Protein AF-A0AAU6Q830-F1 (afdb_monomer)

Seco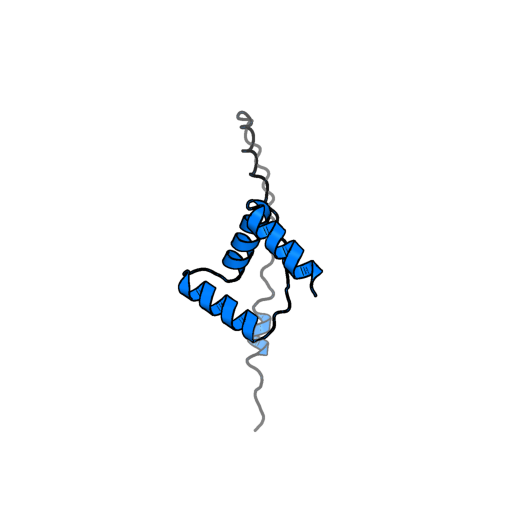ndary structure (DSSP, 8-state):
------SHHHHHTSSS------------------PPPP-PPP---PPP------HHHHHHHHHHHHHTT--HHHHHHHHHHHHHH-HHHHHHHHHHHT--

pLDDT: mean 76.21, std 19.4, range [40.97, 96.12]

Solvent-accessible surface area (backbone atoms only — not comparable to full-atom values): 6893 Å² total; per-residue (Å²): 136,83,86,82,97,63,65,70,69,60,62,68,65,74,74,79,76,81,80,81,80,83,78,90,73,92,72,93,71,83,92,66,85,83,72,77,76,77,80,73,75,83,79,80,78,83,76,92,81,87,81,94,64,56,77,66,58,50,50,49,47,51,50,54,17,62,77,66,77,47,49,59,72,52,54,53,51,51,52,54,50,46,47,72,73,34,67,67,61,34,50,53,51,53,51,55,67,72,73,114

Mean predicted aligned error: 17.76 Å

Sequence (100 aa):
MTKKASDVLARMKATAGREKPVSTASAELPAMPEAEPPAKPPRVRRVRFTLDLDPEQHKALKRFALEADADASEVMRTLLAQLQTDTALRNAVLTALSND

Radius of gyration: 28.4 Å; Cα contacts (8 Å, |Δi|>4): 13; chains: 1; bounding box: 59×56×62 Å

InterPro domains:
  IPR010985 Ribbon-helix-helix [SSF47598] (42-82)

Foldseek 3Di:
DDDDPDDVVVVVVVPPDDDDDPDDDDDDDDDDPDDPDPDDPPPPDDDDDDDDDDPVRVVVLVVVCVVVVHDSVVVVVVVVVCCVVPPVSVVVVVVVVVVD

Structure (mmCIF, N/CA/C/O backbone):
data_AF-A0AAU6Q830-F1
#
_entry.id   AF-A0AAU6Q830-F1
#
loop_
_atom_site.group_PDB
_atom_site.id
_atom_site.type_symbol
_atom_site.label_atom_id
_atom_site.label_alt_id
_atom_site.label_comp_id
_atom_site.label_asym_id
_atom_site.label_entity_id
_atom_site.label_seq_id
_atom_site.pdbx_PDB_ins_code
_atom_site.Cartn_x
_atom_site.Cartn_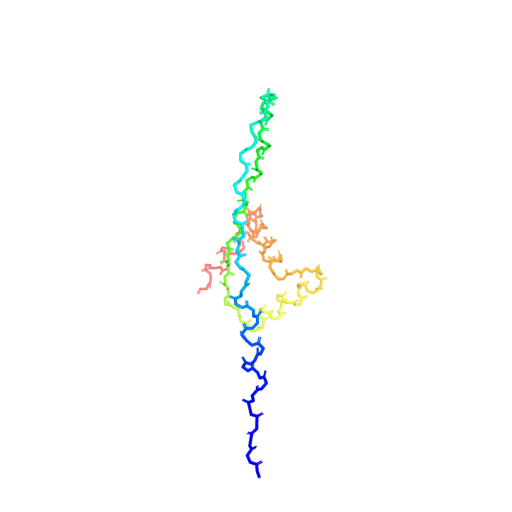y
_atom_site.Cartn_z
_atom_site.occupancy
_atom_site.B_iso_or_equiv
_atom_site.auth_seq_id
_atom_site.auth_comp_id
_atom_site.auth_asym_id
_atom_site.auth_atom_id
_atom_site.pdbx_PDB_model_num
ATOM 1 N N . MET A 1 1 ? 42.503 -48.483 -17.517 1.00 40.97 1 MET A N 1
ATOM 2 C CA . MET A 1 1 ? 41.986 -49.106 -16.279 1.00 40.97 1 MET A CA 1
ATOM 3 C C . MET A 1 1 ? 40.879 -48.235 -15.689 1.00 40.97 1 MET A C 1
ATOM 5 O O . MET A 1 1 ? 41.138 -47.147 -15.207 1.00 40.97 1 MET A O 1
ATOM 9 N N . THR A 1 2 ? 39.646 -48.702 -15.891 1.00 48.22 2 THR A N 1
ATOM 10 C CA . THR A 1 2 ? 38.410 -48.572 -15.089 1.00 48.22 2 THR A CA 1
ATOM 11 C C . THR A 1 2 ? 38.266 -47.522 -13.969 1.00 48.22 2 THR A C 1
ATOM 13 O O . THR A 1 2 ? 38.992 -47.512 -12.980 1.00 48.22 2 THR A O 1
ATOM 16 N N . LYS A 1 3 ? 37.175 -46.750 -14.124 1.00 51.62 3 LYS A N 1
ATOM 17 C CA . LYS A 1 3 ? 36.405 -45.916 -13.180 1.00 51.62 3 LYS A CA 1
ATOM 18 C C . LYS A 1 3 ? 36.455 -46.378 -11.710 1.00 51.62 3 LYS A C 1
ATOM 20 O O . LYS A 1 3 ? 36.222 -47.550 -11.433 1.00 51.62 3 LYS A O 1
ATOM 25 N N . LYS A 1 4 ? 36.576 -45.431 -10.769 1.00 52.75 4 LYS A N 1
ATOM 26 C CA . LYS A 1 4 ? 36.185 -45.618 -9.356 1.00 52.75 4 LYS A CA 1
ATOM 27 C C . LYS A 1 4 ? 35.192 -44.538 -8.921 1.00 52.75 4 LYS A C 1
ATOM 29 O O . LYS A 1 4 ? 35.542 -43.549 -8.294 1.00 52.75 4 LYS A O 1
ATOM 34 N N . ALA A 1 5 ? 33.929 -44.763 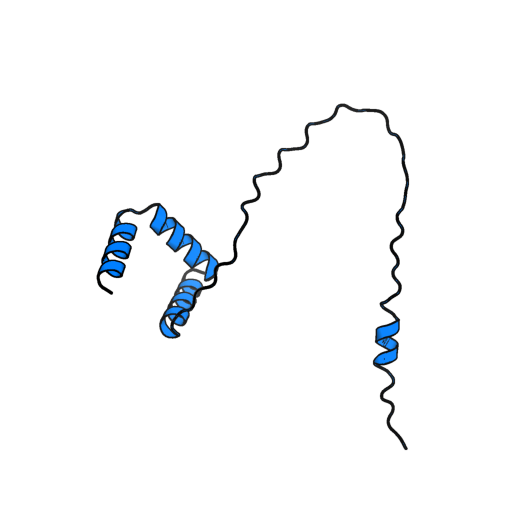-9.272 1.00 54.75 5 ALA A N 1
ATOM 35 C CA . ALA A 1 5 ? 32.764 -44.073 -8.723 1.00 54.75 5 ALA A CA 1
ATOM 36 C C . ALA A 1 5 ? 32.365 -44.710 -7.374 1.00 54.75 5 ALA A C 1
ATOM 38 O O . ALA A 1 5 ? 31.287 -45.284 -7.253 1.00 54.75 5 ALA A O 1
ATOM 39 N N . SER A 1 6 ? 33.259 -44.686 -6.377 1.00 58.38 6 SER A N 1
ATOM 40 C CA . SER A 1 6 ? 33.064 -45.450 -5.127 1.00 58.38 6 SER A CA 1
ATOM 41 C C . SER A 1 6 ? 33.251 -44.665 -3.830 1.00 58.38 6 SER A C 1
ATOM 43 O O . SER A 1 6 ? 33.261 -45.281 -2.773 1.00 58.38 6 SER A O 1
ATOM 45 N N . ASP A 1 7 ? 33.322 -43.334 -3.870 1.00 59.53 7 ASP A N 1
ATOM 46 C CA . ASP A 1 7 ? 33.460 -42.543 -2.633 1.00 59.53 7 ASP A CA 1
ATOM 47 C C . ASP A 1 7 ? 32.131 -41.937 -2.141 1.00 59.53 7 ASP A C 1
ATOM 49 O O . ASP A 1 7 ? 31.885 -41.790 -0.946 1.00 59.53 7 ASP A O 1
ATOM 53 N N . VAL A 1 8 ? 31.187 -41.678 -3.053 1.00 58.09 8 VAL A N 1
ATOM 54 C CA . VAL A 1 8 ? 29.905 -41.035 -2.699 1.00 58.09 8 VAL A CA 1
ATOM 55 C C . VAL A 1 8 ? 28.962 -41.993 -1.952 1.00 58.09 8 VAL A C 1
ATOM 57 O O . VAL A 1 8 ? 28.270 -41.586 -1.021 1.00 58.09 8 VAL A O 1
ATOM 60 N N . LEU A 1 9 ? 28.990 -43.290 -2.283 1.00 56.31 9 LEU A N 1
ATOM 61 C CA . LEU A 1 9 ? 28.168 -44.325 -1.634 1.00 56.31 9 LEU A CA 1
ATOM 62 C C . LEU A 1 9 ? 28.640 -44.678 -0.213 1.00 56.31 9 LEU A C 1
ATOM 64 O O . LEU A 1 9 ? 27.823 -45.074 0.617 1.00 56.31 9 LEU A O 1
ATOM 68 N N . ALA A 1 10 ? 29.926 -44.488 0.100 1.00 57.50 10 ALA A N 1
ATOM 69 C CA . ALA A 1 10 ? 30.450 -44.698 1.451 1.00 57.50 10 ALA A CA 1
ATOM 70 C C . ALA A 1 10 ? 29.945 -43.616 2.420 1.00 57.50 10 ALA A C 1
ATOM 72 O O . ALA A 1 10 ? 29.607 -43.905 3.569 1.00 57.50 10 ALA A O 1
ATOM 73 N N . ARG A 1 11 ? 29.807 -42.376 1.933 1.00 59.06 11 ARG A N 1
ATOM 74 C CA . ARG A 1 11 ? 29.361 -41.233 2.739 1.00 59.06 11 ARG A CA 1
ATOM 75 C C . ARG A 1 11 ? 27.875 -41.297 3.109 1.00 59.06 11 ARG A C 1
ATOM 77 O O . ARG A 1 11 ? 27.505 -40.850 4.189 1.00 59.06 11 ARG A O 1
ATOM 84 N N . MET A 1 12 ? 27.034 -41.902 2.265 1.00 57.66 12 MET A N 1
ATOM 85 C CA . MET A 1 12 ? 25.587 -42.032 2.514 1.00 57.66 12 MET A CA 1
ATOM 86 C C . MET A 1 12 ? 25.223 -43.124 3.533 1.00 57.66 12 MET A C 1
ATOM 88 O O . MET A 1 12 ? 24.121 -43.104 4.074 1.00 57.66 12 MET A O 1
ATOM 92 N N . LYS A 1 13 ? 26.132 -44.061 3.840 1.00 56.06 13 LYS A N 1
ATOM 93 C CA . LYS A 1 13 ? 25.868 -45.142 4.808 1.00 56.06 13 LYS A CA 1
ATOM 94 C C . LYS A 1 13 ? 26.130 -44.731 6.268 1.00 56.06 13 LYS A C 1
ATOM 96 O O . LYS A 1 13 ? 25.666 -45.406 7.179 1.00 56.06 13 LYS A O 1
ATOM 101 N N . ALA A 1 14 ? 26.833 -43.619 6.500 1.00 53.94 14 ALA A N 1
ATOM 102 C CA . ALA A 1 14 ? 27.253 -43.176 7.834 1.00 53.94 14 ALA A CA 1
ATOM 103 C C . ALA A 1 14 ? 26.216 -42.318 8.592 1.00 53.94 14 ALA A C 1
ATOM 105 O O . ALA A 1 14 ? 26.407 -42.031 9.770 1.00 53.94 14 ALA A O 1
ATOM 106 N N . THR A 1 15 ? 25.113 -41.909 7.958 1.00 54.22 15 THR A N 1
ATOM 107 C CA . THR A 1 15 ? 24.109 -41.003 8.556 1.00 54.22 15 THR A CA 1
ATOM 108 C C . THR A 1 15 ? 22.783 -41.674 8.931 1.00 54.22 15 THR A C 1
ATOM 110 O O . THR A 1 15 ? 21.894 -41.007 9.452 1.00 54.22 15 THR A O 1
ATOM 113 N N . ALA A 1 16 ? 22.650 -42.991 8.741 1.00 54.34 16 ALA A N 1
ATOM 114 C CA . ALA A 1 16 ? 21.407 -43.740 8.973 1.00 54.34 16 ALA A CA 1
ATOM 115 C C . ALA A 1 16 ? 21.323 -44.455 10.342 1.00 54.34 16 ALA A C 1
ATOM 117 O O . ALA A 1 16 ? 20.507 -45.354 10.507 1.00 54.34 16 ALA A O 1
ATOM 118 N N . GLY A 1 17 ? 22.159 -44.087 11.320 1.00 53.19 17 GLY A N 1
ATOM 119 C CA . GLY A 1 17 ? 22.323 -44.852 12.564 1.00 53.19 17 GLY A CA 1
ATOM 120 C C . GLY A 1 17 ? 22.349 -44.027 13.849 1.00 53.19 17 GLY A C 1
ATOM 121 O O . GLY A 1 17 ? 23.165 -44.312 14.718 1.00 53.19 17 GLY A O 1
ATOM 122 N N . ARG A 1 18 ? 21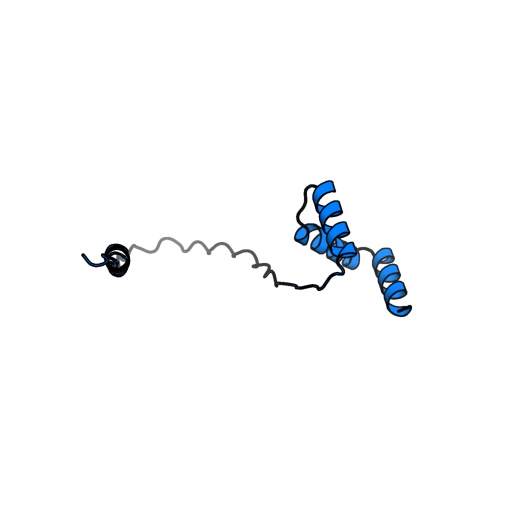.500 -43.001 13.998 1.00 43.97 18 ARG A N 1
ATOM 123 C CA . ARG A 1 18 ? 21.290 -42.369 15.315 1.00 43.97 18 ARG A CA 1
ATOM 124 C C . ARG A 1 18 ? 19.877 -42.634 15.808 1.00 43.97 18 ARG A C 1
ATOM 126 O O . ARG A 1 18 ? 18.975 -41.808 15.682 1.00 43.97 18 ARG A O 1
ATOM 133 N N . GLU A 1 19 ? 19.722 -43.838 16.338 1.00 48.28 19 GLU A N 1
ATOM 134 C CA . GLU A 1 19 ? 18.567 -44.266 17.109 1.00 48.28 19 GLU A CA 1
ATOM 135 C C . GLU A 1 19 ? 18.405 -43.382 18.349 1.00 48.28 19 GLU A C 1
ATOM 137 O O . GLU A 1 19 ? 19.364 -42.996 19.023 1.00 48.28 19 GLU A O 1
ATOM 142 N N . LYS A 1 20 ? 17.151 -43.019 18.604 1.00 53.47 20 LYS A N 1
ATOM 143 C CA . LYS A 1 20 ? 16.696 -42.293 19.785 1.00 53.47 20 LYS A CA 1
ATOM 144 C C . LYS A 1 20 ? 16.794 -43.224 20.999 1.00 53.47 20 LYS A C 1
ATOM 146 O O . LYS A 1 20 ? 16.162 -44.276 20.952 1.00 53.47 20 LYS A O 1
ATOM 151 N N . PRO A 1 21 ? 17.424 -42.835 22.117 1.00 48.25 21 PRO A N 1
ATOM 152 C CA . PRO A 1 21 ? 17.084 -43.438 23.390 1.00 48.25 21 PRO A CA 1
ATOM 153 C C . PRO A 1 21 ? 15.949 -42.638 24.033 1.00 48.25 21 PRO A C 1
ATOM 155 O O . PRO A 1 21 ? 16.113 -41.508 24.493 1.00 48.25 21 PRO A O 1
ATOM 158 N N . VAL A 1 22 ? 14.775 -43.266 24.029 1.00 47.34 22 VAL A N 1
ATOM 159 C CA . VAL A 1 22 ? 13.701 -43.043 24.997 1.00 47.34 22 VAL A CA 1
ATOM 160 C C . VAL A 1 22 ? 14.287 -43.345 26.374 1.00 47.34 22 VAL A C 1
ATOM 162 O O . VAL A 1 22 ? 14.548 -44.502 26.686 1.00 47.34 22 VAL A O 1
ATOM 165 N N . SER A 1 23 ? 14.534 -42.312 27.179 1.00 45.66 23 SER A N 1
ATOM 166 C CA . SER A 1 23 ? 14.851 -42.491 28.595 1.00 45.66 23 SER A CA 1
ATOM 167 C C . SER A 1 23 ? 13.568 -42.312 29.395 1.00 45.66 23 SER A C 1
ATOM 169 O O . SER A 1 23 ? 13.140 -41.200 29.699 1.00 45.66 23 SER A O 1
ATOM 171 N N . THR A 1 24 ? 12.923 -43.441 29.668 1.00 49.16 24 THR A N 1
ATOM 172 C CA . THR A 1 24 ? 11.991 -43.616 30.778 1.00 49.16 24 THR A CA 1
ATOM 173 C C . THR A 1 24 ? 12.747 -43.421 32.087 1.00 49.16 24 THR A C 1
ATOM 175 O O . THR A 1 24 ? 13.543 -44.273 32.474 1.00 49.16 24 THR A O 1
ATOM 178 N N . ALA A 1 25 ? 12.477 -42.319 32.776 1.00 42.53 25 ALA A N 1
ATOM 179 C CA . ALA A 1 25 ? 12.808 -42.148 34.183 1.00 42.53 25 ALA A CA 1
ATOM 180 C C . ALA A 1 25 ? 11.663 -41.380 34.850 1.00 42.53 25 ALA A C 1
ATOM 182 O O . ALA A 1 25 ? 11.663 -40.153 34.913 1.00 42.53 25 ALA A O 1
ATOM 183 N N . SER A 1 26 ? 10.660 -42.135 35.304 1.00 49.25 26 SER A N 1
ATOM 184 C CA . SER A 1 26 ? 9.762 -41.686 36.364 1.00 49.25 26 SER A CA 1
ATOM 185 C C . SER A 1 26 ? 10.598 -41.464 37.617 1.00 49.25 26 SER A C 1
ATOM 187 O O . SER A 1 26 ? 11.106 -42.416 38.206 1.00 49.25 26 SER A O 1
ATOM 189 N N . ALA A 1 27 ? 10.741 -40.204 38.003 1.00 46.41 27 ALA A N 1
ATOM 190 C CA . ALA A 1 27 ? 11.126 -39.804 39.343 1.00 46.41 27 ALA A CA 1
ATOM 191 C C . ALA A 1 27 ? 9.958 -38.983 39.894 1.00 46.41 27 ALA A C 1
ATOM 193 O O . ALA A 1 27 ? 9.730 -37.848 39.479 1.00 46.41 27 ALA A O 1
ATOM 194 N N . GLU A 1 28 ? 9.174 -39.610 40.767 1.00 44.56 28 GLU A N 1
ATOM 195 C CA . GLU A 1 28 ? 8.148 -38.956 41.573 1.00 44.56 28 GLU A CA 1
ATOM 196 C C . GLU A 1 28 ? 8.842 -37.965 42.518 1.00 44.56 28 GLU A C 1
ATOM 198 O O . GLU A 1 28 ? 9.627 -38.354 43.383 1.00 44.56 28 GLU A O 1
ATOM 203 N N . LEU A 1 29 ? 8.585 -36.673 42.312 1.00 58.50 29 LEU A N 1
ATOM 204 C CA . LEU A 1 29 ? 8.948 -35.593 43.226 1.00 58.50 29 LEU A CA 1
ATOM 205 C C . LEU A 1 29 ? 7.660 -35.050 43.868 1.00 58.50 29 LEU A C 1
ATOM 207 O O . LEU A 1 29 ? 6.623 -35.010 43.202 1.00 58.50 29 LEU A O 1
ATOM 211 N N . PRO A 1 30 ? 7.700 -34.657 45.154 1.00 49.44 30 PRO A N 1
ATOM 212 C CA . PRO A 1 30 ? 6.514 -34.297 45.921 1.00 49.44 30 PRO A CA 1
ATOM 213 C C . PRO A 1 30 ? 5.869 -33.006 45.400 1.00 49.44 30 PRO A C 1
ATOM 215 O O . PRO A 1 30 ? 6.554 -32.072 44.982 1.00 49.44 30 PRO A O 1
ATOM 218 N N . ALA A 1 31 ? 4.537 -32.969 45.456 1.00 54.72 31 ALA A N 1
ATOM 219 C CA . ALA A 1 31 ? 3.692 -31.876 44.993 1.00 54.72 31 ALA A CA 1
ATOM 220 C C . ALA A 1 31 ? 4.026 -30.542 45.691 1.00 54.72 31 ALA A C 1
ATOM 222 O O . ALA A 1 31 ? 3.697 -30.325 46.857 1.00 54.72 31 ALA A O 1
ATOM 223 N N . MET A 1 32 ? 4.661 -29.639 44.945 1.00 58.88 32 MET A N 1
ATOM 224 C CA . MET A 1 32 ? 4.684 -28.200 45.215 1.00 58.88 32 MET A CA 1
ATOM 225 C C . MET A 1 32 ? 3.546 -27.540 44.415 1.00 58.88 32 MET A C 1
ATOM 227 O O . MET A 1 32 ? 3.184 -28.066 43.361 1.00 58.88 32 MET A O 1
ATOM 231 N N . PRO A 1 33 ? 2.942 -26.442 44.912 1.00 52.94 33 PRO A N 1
ATOM 232 C CA . PRO A 1 33 ? 1.673 -25.931 44.406 1.00 52.94 33 PRO A CA 1
ATOM 233 C C . PRO A 1 33 ? 1.766 -25.600 42.918 1.00 52.94 33 PRO A C 1
ATOM 235 O O . PRO A 1 33 ? 2.679 -24.905 42.473 1.00 52.94 33 PRO A O 1
ATOM 238 N N . GLU A 1 34 ? 0.808 -26.143 42.174 1.00 58.25 34 GLU A N 1
ATOM 239 C CA . GLU A 1 34 ? 0.643 -26.014 40.735 1.00 58.25 34 GLU A CA 1
ATOM 240 C C . GLU A 1 34 ? 0.454 -24.536 40.378 1.00 58.25 34 GLU A C 1
ATOM 242 O O . GLU A 1 34 ? -0.633 -23.972 40.478 1.00 58.25 34 GLU A O 1
ATOM 247 N N . ALA A 1 35 ? 1.559 -23.878 40.025 1.00 62.56 35 ALA A N 1
ATOM 248 C CA . ALA A 1 35 ? 1.524 -22.571 39.401 1.00 62.56 35 ALA A CA 1
ATOM 249 C C . ALA A 1 35 ? 0.806 -22.724 38.057 1.00 62.56 35 ALA A C 1
ATOM 251 O O . ALA A 1 35 ? 1.268 -23.468 37.187 1.00 62.56 35 ALA A O 1
ATOM 252 N N . GLU A 1 36 ? -0.330 -22.040 37.908 1.00 62.66 36 GLU A N 1
ATOM 253 C CA . GLU A 1 36 ? -1.097 -22.007 36.667 1.00 62.66 36 GLU A CA 1
ATOM 254 C C . GLU A 1 36 ? -0.159 -21.719 35.482 1.00 62.66 36 GLU A C 1
ATOM 256 O O . GLU A 1 36 ? 0.606 -20.746 35.516 1.00 62.66 36 GLU A O 1
ATOM 261 N N . PRO A 1 37 ? -0.168 -22.554 34.427 1.00 67.69 37 PRO A N 1
ATOM 262 C CA . PRO A 1 37 ? 0.686 -22.320 33.278 1.00 67.69 37 PRO A CA 1
ATOM 263 C C . PRO A 1 37 ? 0.297 -20.975 32.648 1.00 67.69 37 PRO A C 1
ATOM 265 O O . PRO A 1 37 ? -0.891 -20.745 32.404 1.00 67.69 37 PRO A O 1
ATOM 268 N N . PRO A 1 38 ? 1.263 -20.088 32.339 1.00 66.62 38 PRO A N 1
ATOM 269 C CA . PRO A 1 38 ? 0.956 -18.794 31.750 1.00 66.62 38 PRO A CA 1
ATOM 270 C C . PRO A 1 38 ? 0.160 -19.009 30.462 1.00 66.62 38 PRO A C 1
ATOM 272 O O . PRO A 1 38 ? 0.587 -19.751 29.568 1.00 66.62 38 PRO A O 1
ATOM 275 N N . ALA A 1 39 ? -1.017 -18.382 30.392 1.00 65.94 39 ALA A N 1
ATOM 276 C CA . ALA A 1 39 ? -1.904 -18.434 29.241 1.00 65.94 39 ALA A CA 1
ATOM 277 C C . ALA A 1 39 ? -1.100 -18.093 27.979 1.00 65.94 39 ALA A C 1
ATOM 279 O O . ALA A 1 39 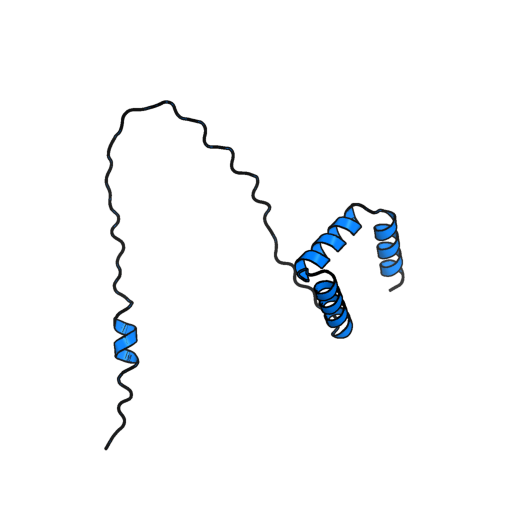? -0.633 -16.968 27.798 1.00 65.94 39 ALA A O 1
ATOM 280 N N . LYS A 1 40 ? -0.877 -19.096 27.121 1.00 66.44 40 LYS A N 1
ATOM 281 C CA . LYS A 1 40 ? -0.119 -18.910 25.881 1.00 66.44 40 LYS A CA 1
ATOM 282 C C . LYS A 1 40 ? -0.833 -17.831 25.060 1.00 66.44 40 LYS A C 1
ATOM 284 O O . LYS A 1 40 ? -2.030 -17.993 24.812 1.00 66.44 40 LYS A O 1
ATOM 289 N N . PRO A 1 41 ? -0.136 -16.767 24.619 1.00 69.19 41 PRO A N 1
ATOM 290 C CA . PRO A 1 41 ? -0.770 -15.717 23.839 1.00 69.19 41 PRO A CA 1
ATOM 291 C C . PRO A 1 41 ? -1.419 -16.328 22.590 1.00 69.19 41 PRO A C 1
ATOM 293 O O . PRO A 1 41 ? -0.877 -17.294 22.027 1.00 69.19 41 PRO A O 1
ATOM 296 N N . PRO A 1 42 ? -2.585 -15.810 22.164 1.00 70.56 42 PRO A N 1
ATOM 297 C CA . PRO A 1 42 ? -3.311 -16.348 21.027 1.00 70.56 42 PRO A CA 1
AT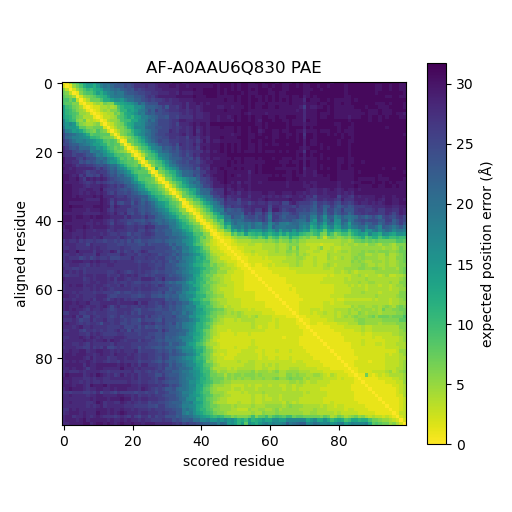OM 298 C C . PRO A 1 42 ? -2.379 -16.372 19.819 1.00 70.56 42 PRO A C 1
ATOM 300 O O . PRO A 1 42 ? -1.838 -15.352 19.392 1.00 70.56 42 PRO A O 1
ATOM 303 N N . ARG A 1 43 ? -2.145 -17.572 19.280 1.00 70.56 43 ARG A N 1
ATOM 304 C CA . ARG A 1 43 ? -1.309 -17.743 18.093 1.00 70.56 43 ARG A CA 1
ATOM 305 C C . ARG A 1 43 ? -2.035 -17.092 16.923 1.00 70.56 43 ARG A C 1
ATOM 307 O O . ARG A 1 43 ? -2.951 -17.697 16.368 1.00 70.56 43 ARG A O 1
ATOM 314 N N . VAL A 1 44 ? -1.623 -15.886 16.541 1.00 76.25 44 VAL A N 1
ATOM 315 C CA . VAL A 1 44 ? -2.073 -15.248 15.300 1.00 76.25 44 VAL A CA 1
ATOM 316 C C . VAL A 1 44 ? -1.582 -16.125 14.149 1.00 76.25 44 VAL A C 1
ATOM 318 O O . VAL A 1 44 ? -0.404 -16.109 13.786 1.00 76.25 44 VAL A O 1
ATOM 321 N N . ARG A 1 45 ? -2.465 -16.982 13.630 1.00 80.69 45 ARG A N 1
ATOM 322 C CA . ARG A 1 45 ? -2.135 -17.890 12.530 1.00 80.69 45 ARG A CA 1
ATOM 323 C C . ARG A 1 45 ? -1.964 -17.055 11.267 1.00 80.69 45 ARG A C 1
ATOM 325 O O . ARG A 1 45 ? -2.938 -16.545 10.725 1.00 80.69 45 ARG A O 1
ATOM 332 N N . ARG A 1 46 ? -0.721 -16.911 10.804 1.00 83.31 46 ARG A N 1
ATOM 333 C CA . ARG A 1 46 ? -0.435 -16.306 9.499 1.00 83.31 46 ARG A CA 1
ATOM 334 C C . ARG A 1 46 ? -0.819 -17.301 8.405 1.00 83.31 46 ARG A C 1
ATOM 336 O O . ARG A 1 46 ? -0.372 -18.446 8.434 1.00 83.31 46 ARG A O 1
ATOM 343 N N . VAL A 1 47 ? -1.644 -16.858 7.462 1.00 90.12 47 VAL A N 1
ATOM 344 C CA . VAL A 1 47 ? -2.041 -17.631 6.277 1.00 90.12 47 VAL A CA 1
ATOM 345 C C . VAL A 1 47 ? -1.225 -17.139 5.085 1.00 90.12 47 VAL A C 1
ATOM 347 O O . VAL A 1 47 ? -0.967 -15.941 4.963 1.00 90.12 47 VAL A O 1
ATOM 350 N N . ARG A 1 48 ? -0.779 -18.060 4.222 1.00 91.31 48 ARG A N 1
ATOM 351 C CA . ARG A 1 48 ? -0.053 -17.707 2.997 1.00 91.31 48 ARG A CA 1
ATOM 352 C C . ARG A 1 48 ? -1.039 -17.158 1.968 1.00 91.31 48 ARG A C 1
ATOM 354 O O . ARG A 1 48 ? -2.032 -17.808 1.665 1.00 91.31 48 ARG A O 1
ATOM 361 N N . PHE A 1 49 ? -0.719 -15.992 1.426 1.00 87.50 49 PHE A N 1
ATOM 362 C CA . PHE A 1 49 ? -1.442 -15.346 0.339 1.00 87.50 49 PHE A CA 1
ATOM 363 C C . PHE A 1 49 ? -0.528 -15.294 -0.888 1.00 87.50 49 PHE A C 1
ATOM 365 O O . PHE A 1 49 ? 0.656 -14.973 -0.763 1.00 87.50 49 PHE A O 1
ATOM 372 N N . THR A 1 50 ? -1.057 -15.660 -2.051 1.00 91.50 50 THR A N 1
ATOM 373 C CA . THR A 1 50 ? -0.344 -15.618 -3.332 1.00 91.50 50 THR A CA 1
ATOM 374 C C . THR A 1 50 ? -1.146 -14.737 -4.274 1.00 91.50 50 THR A C 1
ATOM 376 O O . THR A 1 50 ? -2.358 -14.898 -4.370 1.00 91.50 50 THR A O 1
ATOM 379 N N . LEU A 1 51 ? -0.462 -13.790 -4.907 1.00 90.94 51 LEU A N 1
ATOM 380 C CA . LEU A 1 51 ? -1.037 -12.803 -5.806 1.00 90.94 51 LEU A CA 1
ATOM 381 C C . LEU A 1 51 ? -0.205 -12.789 -7.081 1.00 90.94 51 LEU A C 1
ATOM 383 O O . LEU A 1 51 ? 1.021 -12.666 -7.004 1.00 90.94 51 LEU A O 1
ATOM 387 N N . ASP A 1 52 ? -0.877 -12.898 -8.218 1.00 94.00 52 ASP A N 1
ATOM 388 C CA . ASP A 1 52 ? -0.263 -12.689 -9.520 1.00 94.00 52 ASP A CA 1
ATOM 389 C C . ASP A 1 52 ? -0.258 -11.187 -9.812 1.00 94.00 52 ASP A C 1
ATOM 391 O O . ASP A 1 52 ? -1.282 -10.516 -9.702 1.00 94.00 52 ASP A O 1
ATOM 395 N N . LEU A 1 53 ? 0.925 -10.652 -10.107 1.00 91.69 53 LEU A N 1
ATOM 396 C CA . LEU A 1 53 ? 1.145 -9.238 -10.391 1.00 91.69 53 LEU A CA 1
ATOM 397 C C . LEU A 1 53 ? 1.748 -9.098 -11.778 1.00 91.69 53 LEU A C 1
ATOM 399 O O . LEU A 1 53 ? 2.646 -9.865 -12.147 1.00 91.69 53 LEU A O 1
ATOM 403 N N . ASP A 1 54 ? 1.343 -8.053 -12.491 1.00 95.94 54 ASP A N 1
ATOM 404 C CA . ASP A 1 54 ? 2.020 -7.689 -13.725 1.00 95.94 54 ASP A CA 1
ATOM 405 C C . ASP A 1 54 ? 3.488 -7.320 -13.450 1.00 95.94 54 ASP A C 1
ATOM 407 O O . ASP A 1 54 ? 3.830 -6.825 -12.364 1.00 95.94 54 ASP A O 1
ATOM 411 N N . PRO A 1 55 ? 4.396 -7.500 -14.428 1.00 95.06 55 PRO A N 1
ATOM 412 C CA . PRO A 1 55 ? 5.815 -7.211 -14.239 1.00 95.06 55 PRO A CA 1
ATOM 413 C C . PRO A 1 55 ? 6.096 -5.776 -13.773 1.00 95.06 55 PRO A C 1
ATOM 415 O O . PRO A 1 55 ? 7.049 -5.547 -13.024 1.00 95.06 55 PRO A O 1
ATOM 418 N N . GLU A 1 56 ? 5.287 -4.809 -14.208 1.00 95.75 56 GLU A N 1
ATOM 419 C CA . GLU A 1 56 ? 5.407 -3.404 -13.809 1.00 95.75 56 GLU A CA 1
ATOM 420 C C . GLU A 1 56 ? 4.974 -3.179 -12.359 1.00 95.75 56 GLU A C 1
ATOM 422 O O . GLU A 1 56 ? 5.714 -2.564 -11.589 1.00 95.75 56 GLU A O 1
ATOM 427 N N . GLN A 1 57 ? 3.843 -3.762 -11.954 1.00 93.31 57 GLN A N 1
ATOM 428 C CA . GLN A 1 57 ? 3.339 -3.695 -10.581 1.00 93.31 57 GLN A CA 1
ATOM 429 C C . GLN A 1 57 ? 4.309 -4.361 -9.600 1.00 93.31 57 GLN A C 1
ATOM 431 O O . GLN A 1 57 ? 4.630 -3.800 -8.552 1.00 93.31 57 GLN A O 1
ATOM 436 N N . HIS A 1 58 ? 4.858 -5.523 -9.963 1.00 94.00 58 HIS A N 1
ATOM 437 C CA . HIS A 1 58 ? 5.855 -6.207 -9.143 1.00 94.00 58 HIS A CA 1
ATOM 438 C C . HIS A 1 58 ? 7.151 -5.386 -8.994 1.00 94.00 58 HIS A C 1
ATOM 440 O O . HIS A 1 58 ? 7.734 -5.335 -7.906 1.00 94.00 58 HIS A O 1
ATOM 446 N N . LYS A 1 59 ? 7.602 -4.699 -10.056 1.00 95.44 59 LYS A N 1
ATOM 447 C CA . LYS A 1 59 ? 8.746 -3.771 -9.978 1.00 95.44 59 LYS A CA 1
ATOM 44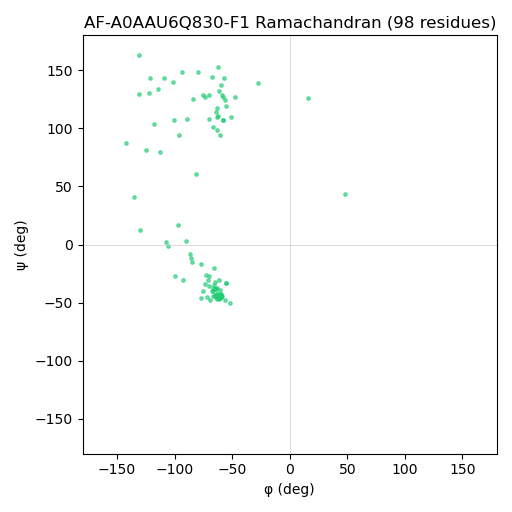8 C C . LYS A 1 59 ? 8.443 -2.576 -9.076 1.00 95.44 59 LYS A C 1
ATOM 450 O O . LYS A 1 59 ? 9.303 -2.214 -8.275 1.00 95.44 59 LYS A O 1
ATOM 455 N N . ALA A 1 60 ? 7.257 -1.984 -9.198 1.00 94.81 60 ALA A N 1
ATOM 456 C CA . ALA A 1 60 ? 6.835 -0.860 -8.367 1.00 94.81 60 ALA A CA 1
ATOM 457 C C . ALA A 1 60 ? 6.791 -1.252 -6.883 1.00 94.81 60 ALA A C 1
ATOM 459 O O . ALA A 1 60 ? 7.400 -0.572 -6.058 1.00 94.81 60 ALA A O 1
ATOM 460 N N . LEU A 1 61 ? 6.190 -2.402 -6.559 1.00 93.56 61 LEU A N 1
ATOM 461 C CA . LEU A 1 61 ? 6.134 -2.925 -5.192 1.00 93.56 61 LEU A CA 1
ATOM 462 C C . LEU A 1 61 ? 7.536 -3.142 -4.607 1.00 93.56 61 LEU A C 1
ATOM 464 O O . LEU A 1 61 ? 7.794 -2.758 -3.469 1.00 93.56 61 LEU A O 1
ATOM 468 N N . LYS A 1 62 ? 8.461 -3.719 -5.386 1.00 94.25 62 LYS A N 1
ATOM 469 C CA . LYS A 1 62 ? 9.854 -3.895 -4.947 1.00 94.25 62 LYS A CA 1
ATOM 470 C C . LYS A 1 62 ? 10.568 -2.573 -4.696 1.00 94.25 62 LYS A C 1
ATOM 472 O O . LYS A 1 62 ? 11.304 -2.479 -3.723 1.00 94.25 62 LYS A O 1
ATOM 477 N N . ARG A 1 63 ? 10.387 -1.574 -5.561 1.00 96.12 63 ARG A N 1
ATOM 478 C CA . ARG A 1 63 ? 11.009 -0.253 -5.378 1.00 96.12 63 ARG A CA 1
ATOM 479 C C . ARG A 1 63 ? 10.498 0.423 -4.115 1.00 96.12 63 ARG A C 1
ATOM 481 O O . ARG A 1 63 ? 11.308 0.842 -3.303 1.00 96.12 63 ARG A O 1
ATOM 488 N N . PHE A 1 64 ? 9.184 0.418 -3.912 1.00 95.12 64 PHE A N 1
ATOM 489 C CA . PHE A 1 64 ? 8.575 0.973 -2.709 1.00 95.12 64 PHE A CA 1
ATOM 490 C C . PHE A 1 64 ? 9.081 0.280 -1.436 1.00 95.12 64 PHE A C 1
ATOM 492 O O . PHE A 1 64 ? 9.424 0.935 -0.459 1.00 95.12 64 PHE A O 1
ATOM 499 N N . ALA A 1 65 ? 9.180 -1.051 -1.463 1.00 94.81 65 ALA A N 1
ATOM 500 C CA . ALA A 1 65 ? 9.724 -1.832 -0.356 1.00 94.81 65 ALA A CA 1
ATOM 501 C C . ALA A 1 65 ? 11.182 -1.444 -0.037 1.00 94.81 65 ALA A C 1
ATOM 503 O O . ALA A 1 65 ? 11.529 -1.259 1.124 1.00 94.81 65 ALA A O 1
ATOM 504 N N . LEU A 1 66 ? 12.013 -1.244 -1.067 1.00 95.50 66 LEU A N 1
ATOM 505 C CA . LEU A 1 66 ? 13.397 -0.788 -0.903 1.00 95.50 66 LEU A CA 1
ATOM 506 C C . LEU A 1 66 ? 13.491 0.645 -0.358 1.00 95.50 66 LEU A C 1
ATOM 508 O O . LEU A 1 66 ? 14.346 0.915 0.476 1.00 95.50 66 LEU A O 1
ATOM 512 N N . GLU A 1 67 ? 12.631 1.555 -0.816 1.00 95.19 67 GLU A N 1
ATOM 513 C CA . GLU A 1 67 ? 12.590 2.946 -0.338 1.00 95.19 67 GLU A CA 1
ATOM 514 C C . GLU A 1 67 ? 12.165 3.043 1.133 1.00 95.19 67 GLU A C 1
ATOM 516 O O . GLU A 1 67 ? 12.659 3.900 1.864 1.00 95.19 67 GLU A O 1
ATOM 521 N N . ALA A 1 68 ? 11.272 2.153 1.569 1.00 93.56 68 ALA A N 1
ATOM 522 C CA . ALA A 1 68 ? 10.760 2.097 2.934 1.00 93.56 68 ALA A CA 1
ATOM 523 C C . ALA A 1 68 ? 11.586 1.203 3.884 1.00 93.56 68 ALA A C 1
ATOM 525 O O . ALA A 1 68 ? 11.178 1.039 5.032 1.00 93.56 68 ALA A O 1
ATOM 526 N N . ASP A 1 69 ? 12.698 0.615 3.418 1.00 93.38 69 ASP A N 1
ATOM 527 C CA . ASP A 1 69 ? 13.497 -0.397 4.139 1.00 93.38 69 ASP A CA 1
ATOM 528 C C . ASP A 1 69 ? 12.633 -1.526 4.739 1.00 93.38 69 ASP A C 1
ATOM 530 O O . ASP A 1 69 ? 12.775 -1.926 5.894 1.00 93.38 69 ASP A O 1
ATOM 534 N N . ALA A 1 70 ? 11.673 -2.012 3.948 1.00 94.06 70 ALA A N 1
ATOM 535 C CA . ALA A 1 70 ? 10.673 -2.982 4.375 1.00 94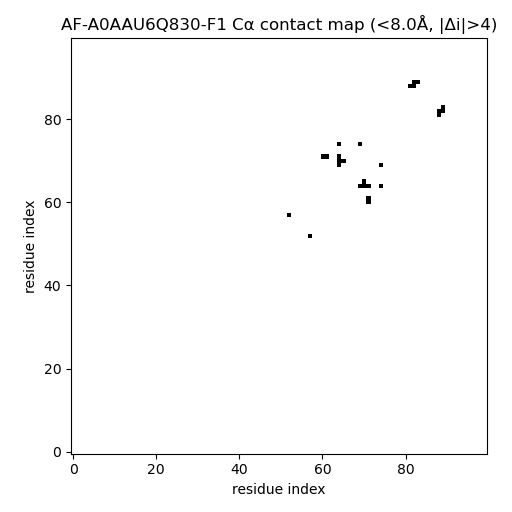.06 70 ALA A CA 1
ATOM 536 C C . ALA A 1 70 ? 10.557 -4.153 3.393 1.00 94.06 70 ALA A C 1
ATOM 538 O O . ALA A 1 70 ? 10.935 -4.075 2.223 1.00 94.06 70 ALA A O 1
ATOM 539 N N . ASP A 1 71 ? 9.952 -5.250 3.845 1.00 93.06 71 ASP A N 1
ATOM 540 C CA . ASP A 1 71 ? 9.625 -6.372 2.969 1.00 93.06 71 ASP A CA 1
ATOM 541 C C . ASP A 1 71 ? 8.347 -6.102 2.163 1.00 93.06 71 ASP A C 1
ATOM 543 O O . ASP A 1 71 ? 7.368 -5.551 2.668 1.00 93.06 71 ASP A O 1
ATOM 547 N N . ALA A 1 72 ? 8.258 -6.639 0.941 1.00 90.75 72 ALA A N 1
ATOM 548 C CA . ALA A 1 72 ? 7.024 -6.577 0.143 1.00 90.75 72 ALA A CA 1
ATOM 549 C C . ALA A 1 72 ? 5.800 -7.153 0.893 1.00 90.75 72 ALA A C 1
ATOM 551 O O . ALA A 1 72 ? 4.680 -6.662 0.762 1.00 90.75 72 ALA A O 1
ATOM 552 N N . SER A 1 73 ? 6.014 -8.174 1.732 1.00 91.38 73 SER A N 1
ATOM 553 C CA . SER A 1 73 ? 4.960 -8.747 2.584 1.00 91.38 73 SER A CA 1
ATOM 554 C C . SER A 1 73 ? 4.519 -7.810 3.710 1.00 91.38 73 SER A C 1
ATOM 556 O O . SER A 1 73 ? 3.407 -7.939 4.222 1.00 91.38 73 SER A O 1
ATOM 558 N N . GLU A 1 74 ? 5.392 -6.923 4.173 1.00 92.75 74 GLU A N 1
ATOM 559 C CA . GLU A 1 74 ? 5.061 -5.902 5.165 1.00 92.75 74 GLU A CA 1
ATOM 560 C C . GLU A 1 74 ? 4.283 -4.760 4.523 1.00 92.75 74 GLU A C 1
ATOM 562 O O . GLU A 1 74 ? 3.198 -4.443 5.003 1.00 92.75 74 GLU A O 1
ATOM 567 N N . VAL A 1 75 ? 4.737 -4.276 3.364 1.00 93.69 75 VAL A N 1
ATOM 568 C CA . VAL A 1 75 ? 4.014 -3.281 2.556 1.00 93.69 75 VAL A CA 1
ATOM 569 C C . VAL A 1 75 ? 2.573 -3.727 2.295 1.00 93.69 75 VAL A C 1
ATOM 571 O O . VAL A 1 75 ? 1.633 -2.994 2.598 1.00 93.69 75 VAL A O 1
ATOM 574 N N . MET A 1 76 ? 2.372 -4.962 1.823 1.00 93.38 76 MET A N 1
ATOM 575 C CA . MET A 1 76 ? 1.025 -5.488 1.562 1.00 93.38 76 MET A CA 1
ATOM 576 C C . MET A 1 76 ? 0.165 -5.593 2.825 1.00 93.38 76 MET A C 1
ATOM 578 O O . MET A 1 76 ? -1.034 -5.329 2.776 1.00 93.38 76 MET A O 1
ATOM 582 N N . ARG A 1 77 ? 0.751 -5.958 3.970 1.00 92.69 77 ARG A N 1
ATOM 583 C CA . ARG A 1 77 ? 0.012 -6.004 5.240 1.00 92.69 77 ARG A CA 1
ATOM 584 C C . ARG A 1 77 ? -0.404 -4.610 5.697 1.00 92.69 77 ARG A C 1
ATOM 586 O O . ARG A 1 77 ? -1.535 -4.453 6.147 1.00 92.69 77 ARG A O 1
ATOM 593 N N . THR A 1 78 ? 0.465 -3.616 5.541 1.00 94.25 78 THR A N 1
ATOM 594 C CA . THR A 1 78 ? 0.161 -2.217 5.863 1.00 94.25 78 THR A CA 1
ATOM 595 C C . THR A 1 78 ? -0.937 -1.665 4.959 1.00 94.25 78 THR A C 1
ATOM 597 O O . THR A 1 78 ? -1.881 -1.067 5.466 1.00 94.25 78 THR A O 1
ATOM 600 N N . LEU A 1 79 ? -0.885 -1.940 3.652 1.00 93.25 79 LEU A N 1
ATOM 6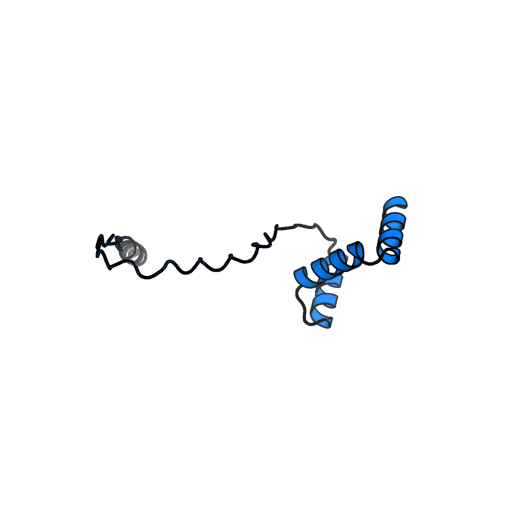01 C CA . LEU A 1 79 ? -1.947 -1.553 2.714 1.00 93.25 79 LEU A CA 1
ATOM 602 C C . LEU A 1 79 ? -3.298 -2.172 3.093 1.00 93.25 79 LEU A C 1
ATOM 604 O O . LEU A 1 79 ? -4.311 -1.478 3.127 1.00 93.25 79 LEU A O 1
ATOM 608 N N . LEU A 1 80 ? -3.321 -3.463 3.439 1.00 93.31 80 LEU A N 1
ATOM 609 C CA . LEU A 1 80 ? -4.546 -4.132 3.887 1.00 93.31 80 LEU A CA 1
ATOM 610 C C . LEU A 1 80 ? -5.071 -3.559 5.209 1.00 93.31 80 LEU A C 1
ATOM 612 O O . LEU A 1 80 ? -6.282 -3.417 5.368 1.00 93.31 80 LEU A O 1
ATOM 616 N N . ALA A 1 81 ? -4.186 -3.211 6.145 1.00 94.19 81 ALA A N 1
ATOM 617 C CA . ALA A 1 81 ? -4.577 -2.564 7.393 1.00 94.19 81 ALA A CA 1
ATOM 618 C C . ALA A 1 81 ? -5.185 -1.176 7.133 1.00 94.19 81 ALA A C 1
ATOM 620 O O . ALA A 1 81 ? -6.261 -0.879 7.648 1.00 94.19 81 ALA A O 1
ATOM 621 N N . GLN A 1 82 ? -4.558 -0.368 6.273 1.00 94.56 82 GLN A N 1
ATOM 622 C CA . GLN A 1 82 ? -5.084 0.942 5.882 1.00 94.56 82 GLN A CA 1
ATOM 623 C C . GLN A 1 82 ? -6.447 0.823 5.201 1.00 94.56 82 GLN A C 1
ATOM 625 O O . GLN A 1 82 ? -7.360 1.563 5.546 1.00 94.56 82 GLN A O 1
ATOM 630 N N . LEU A 1 83 ? -6.635 -0.155 4.313 1.00 94.44 83 LEU A N 1
ATOM 631 C CA . LEU A 1 83 ? -7.927 -0.410 3.669 1.00 94.44 83 LEU A CA 1
ATOM 632 C C . LEU A 1 83 ? -9.035 -0.769 4.681 1.00 94.44 83 LEU A C 1
ATOM 634 O O . LEU A 1 83 ? -10.221 -0.489 4.466 1.00 94.44 83 LEU A O 1
ATOM 638 N N . GLN A 1 84 ? -8.665 -1.402 5.798 1.00 92.69 84 GLN A N 1
ATOM 639 C CA . GLN A 1 84 ? -9.601 -1.727 6.871 1.00 92.69 84 GLN A CA 1
ATOM 640 C C . GLN A 1 84 ? -9.979 -0.499 7.702 1.00 92.69 84 GLN A C 1
ATOM 642 O O . GLN A 1 84 ? -11.154 -0.376 8.052 1.00 92.69 84 GLN A O 1
ATOM 647 N N . THR A 1 85 ? -9.026 0.387 7.994 1.00 94.50 85 THR A N 1
ATOM 648 C CA . THR A 1 85 ? -9.212 1.522 8.912 1.00 94.50 85 THR A CA 1
ATOM 649 C C . THR A 1 85 ? -9.641 2.822 8.235 1.00 94.50 85 THR A C 1
ATOM 651 O O . THR A 1 85 ? -10.328 3.622 8.861 1.00 94.50 85 THR A O 1
ATOM 654 N N . ASP A 1 86 ? -9.234 3.054 6.986 1.00 95.56 86 ASP A N 1
ATOM 655 C CA . ASP A 1 86 ? -9.496 4.289 6.247 1.00 95.56 86 ASP A CA 1
ATOM 656 C C . ASP A 1 86 ? -10.662 4.107 5.265 1.00 95.56 86 ASP A C 1
ATOM 658 O O . ASP A 1 86 ? -10.557 3.458 4.219 1.00 95.56 86 ASP A O 1
ATOM 662 N N . THR A 1 87 ? -11.798 4.713 5.609 1.00 94.00 87 THR A N 1
ATOM 663 C CA . THR A 1 87 ? -13.018 4.680 4.798 1.00 94.00 87 THR A CA 1
ATOM 664 C C . THR A 1 87 ? -12.848 5.393 3.455 1.00 94.00 87 THR A C 1
ATOM 666 O O . THR A 1 87 ? -13.464 4.978 2.473 1.00 94.00 87 THR A O 1
ATOM 669 N N . ALA A 1 88 ? -12.021 6.441 3.375 1.00 94.75 88 ALA A N 1
ATOM 670 C CA . ALA A 1 88 ? -11.802 7.171 2.128 1.00 94.75 88 ALA A CA 1
ATOM 671 C C . ALA A 1 88 ? -11.032 6.301 1.130 1.00 94.75 88 ALA A C 1
ATOM 673 O O . ALA A 1 88 ? -11.478 6.128 -0.008 1.00 94.75 88 ALA A O 1
ATOM 674 N N . LEU A 1 89 ? -9.942 5.675 1.585 1.00 93.25 89 LEU A N 1
ATOM 675 C CA . LEU A 1 89 ? -9.185 4.718 0.779 1.00 93.25 89 LEU A CA 1
ATOM 676 C C . LEU A 1 89 ? -10.062 3.536 0.349 1.00 93.25 89 LEU A C 1
ATOM 678 O O . LEU A 1 89 ? -10.068 3.164 -0.825 1.00 93.25 89 LEU A O 1
ATOM 682 N N . ARG A 1 90 ? -10.855 2.977 1.270 1.00 94.44 90 ARG A N 1
ATOM 683 C CA . ARG A 1 90 ? -11.791 1.890 0.956 1.00 94.44 90 ARG A CA 1
ATOM 684 C C . ARG A 1 90 ? -12.773 2.269 -0.152 1.00 94.44 90 ARG A C 1
ATOM 686 O O . ARG A 1 90 ? -12.952 1.498 -1.092 1.00 94.44 90 ARG A O 1
ATOM 693 N N . ASN A 1 91 ? -13.394 3.441 -0.057 1.00 95.31 91 ASN A N 1
ATOM 694 C CA . ASN A 1 91 ? -14.363 3.904 -1.050 1.00 95.31 91 ASN A CA 1
ATOM 695 C C . ASN A 1 91 ? -13.705 4.178 -2.408 1.00 95.31 91 ASN A C 1
ATOM 697 O O . ASN A 1 91 ? -14.293 3.860 -3.442 1.00 95.31 91 ASN A O 1
ATOM 701 N N . ALA A 1 92 ? -12.480 4.712 -2.417 1.00 94.25 92 ALA A N 1
ATOM 702 C CA . ALA A 1 92 ? -11.712 4.903 -3.643 1.00 94.25 92 ALA A CA 1
ATOM 703 C C . ALA A 1 92 ? -11.433 3.563 -4.344 1.00 94.25 92 ALA A C 1
ATOM 705 O O . ALA A 1 92 ? -11.680 3.439 -5.542 1.00 94.25 92 ALA A O 1
ATOM 706 N N . VAL A 1 93 ? -11.010 2.540 -3.591 1.00 93.50 93 VAL A N 1
ATOM 707 C CA . VAL A 1 93 ? -10.784 1.189 -4.134 1.00 93.50 93 VAL A CA 1
ATOM 708 C C . VAL A 1 93 ? -12.086 0.570 -4.650 1.00 93.50 93 VAL A C 1
ATOM 710 O O . VAL A 1 93 ? -12.101 0.046 -5.758 1.00 93.50 93 VAL A O 1
ATOM 713 N N . LEU A 1 94 ? -13.193 0.669 -3.904 1.00 94.75 94 LEU A N 1
ATOM 714 C CA . LEU A 1 94 ? -14.501 0.169 -4.358 1.00 94.75 94 LEU A CA 1
ATOM 715 C C . LEU A 1 94 ? -14.973 0.850 -5.650 1.00 94.75 94 LEU A C 1
ATOM 717 O O . LEU A 1 94 ? -15.522 0.190 -6.529 1.00 94.75 94 LEU A O 1
ATOM 721 N N . THR A 1 95 ? -14.739 2.157 -5.773 1.00 95.75 95 THR A N 1
ATOM 722 C CA . THR A 1 95 ? -15.081 2.921 -6.978 1.00 95.75 95 THR A CA 1
ATOM 723 C C . THR A 1 95 ? -14.233 2.477 -8.167 1.00 95.75 95 THR A C 1
ATOM 725 O O . THR A 1 95 ? -14.778 2.263 -9.244 1.00 95.75 95 THR A O 1
ATOM 728 N N . ALA A 1 96 ? -12.923 2.293 -7.976 1.00 93.19 96 ALA A N 1
ATOM 729 C CA . ALA A 1 96 ? -12.032 1.805 -9.028 1.00 93.19 96 ALA A CA 1
ATOM 730 C C . ALA A 1 96 ? -12.451 0.412 -9.526 1.00 93.19 96 ALA A C 1
ATOM 732 O O . ALA A 1 96 ? -12.595 0.221 -10.725 1.00 93.19 96 ALA A O 1
ATOM 733 N N . LEU A 1 97 ? -12.756 -0.512 -8.607 1.00 92.94 97 LEU A N 1
ATOM 734 C CA . LEU A 1 97 ? -13.221 -1.865 -8.939 1.00 92.94 97 LEU A CA 1
ATOM 735 C C . LEU A 1 97 ? -14.592 -1.905 -9.629 1.00 92.94 97 LEU A C 1
ATOM 737 O O . LEU A 1 97 ? -14.932 -2.917 -10.225 1.00 92.94 97 LEU A O 1
ATOM 741 N N . SER A 1 98 ? -15.402 -0.850 -9.505 1.00 90.69 98 SER A N 1
ATOM 742 C CA . SER A 1 98 ? -16.717 -0.773 -10.159 1.00 90.69 98 SER A CA 1
ATOM 743 C C . SER A 1 98 ? -16.639 -0.238 -11.594 1.00 90.69 98 SER A C 1
ATOM 745 O O . SER A 1 98 ? -17.644 -0.273 -12.300 1.00 90.69 98 SER A O 1
ATOM 747 N N . ASN A 1 99 ? -15.483 0.302 -11.996 1.00 77.12 99 ASN A N 1
ATOM 748 C CA . ASN A 1 99 ? -15.257 0.933 -13.298 1.00 77.12 99 ASN A CA 1
ATOM 749 C C . ASN A 1 99 ? -14.423 0.066 -14.266 1.00 77.12 99 ASN A C 1
ATOM 751 O O . ASN A 1 99 ? -14.193 0.507 -15.393 1.00 77.12 99 ASN A O 1
ATOM 755 N N . ASP A 1 100 ? -13.976 -1.114 -13.828 1.00 55.09 100 ASP A N 1
ATOM 756 C CA . ASP A 1 100 ? -13.371 -2.183 -14.644 1.00 55.09 100 ASP A CA 1
ATOM 757 C C . ASP A 1 100 ? -14.446 -3.180 -15.114 1.00 55.09 100 ASP A C 1
ATOM 759 O O . ASP A 1 100 ? -14.390 -3.610 -16.290 1.00 55.09 100 ASP A O 1
#

Organism: NCBI:txid3112952